Protein AF-A0A830C872-F1 (afdb_monomer_lite)

Secondary structure (DSSP, 8-state):
-EEEE-TTT--EEEES-HHHHHHHHHHTTTS---GGGGGGTSTT--SSSPPSS---TTS----PPTTPPPPPTT--

Structure (mmCIF, N/CA/C/O backbone):
data_AF-A0A830C872-F1
#
_entry.id   AF-A0A830C872-F1
#
loop_
_atom_site.group_PDB
_atom_site.id
_atom_site.type_symbol
_atom_site.label_atom_id
_atom_site.label_alt_id
_atom_site.label_comp_id
_atom_site.label_asym_id
_atom_site.label_entity_id
_atom_site.label_seq_id
_atom_site.pdbx_PDB_ins_code
_atom_site.Cartn_x
_atom_site.Cartn_y
_atom_site.Cartn_z
_atom_site.occupancy
_atom_site.B_iso_or_equiv
_atom_site.auth_seq_id
_atom_site.auth_comp_id
_atom_site.auth_asym_id
_atom_site.auth_atom_id
_atom_site.pdbx_PDB_model_num
ATOM 1 N N . MET A 1 1 ? 4.975 1.029 11.986 1.00 79.31 1 MET A N 1
ATOM 2 C CA . MET A 1 1 ? 4.940 1.460 10.573 1.00 79.31 1 MET A CA 1
ATOM 3 C C . MET A 1 1 ? 4.244 0.367 9.791 1.00 79.31 1 MET A C 1
ATOM 5 O O . MET A 1 1 ? 4.579 -0.788 10.015 1.00 79.31 1 MET A O 1
ATOM 9 N N . TYR A 1 2 ? 3.264 0.712 8.958 1.00 88.50 2 TYR A N 1
ATOM 10 C CA . TYR A 1 2 ? 2.520 -0.259 8.157 1.00 88.50 2 TYR A CA 1
ATOM 11 C C . TYR A 1 2 ? 2.925 -0.110 6.696 1.00 88.50 2 TYR A C 1
ATOM 13 O O . TYR A 1 2 ? 2.976 1.008 6.182 1.00 88.50 2 TYR A O 1
ATOM 21 N N . THR A 1 3 ? 3.231 -1.222 6.040 1.00 91.44 3 THR A N 1
ATOM 22 C CA . THR A 1 3 ? 3.703 -1.228 4.655 1.00 91.44 3 THR A CA 1
ATOM 23 C C . THR A 1 3 ? 3.023 -2.329 3.877 1.00 91.44 3 THR A C 1
ATOM 25 O O . THR A 1 3 ? 2.865 -3.435 4.382 1.00 91.44 3 THR A O 1
ATOM 28 N N . VAL A 1 4 ? 2.691 -2.058 2.623 1.00 90.94 4 VAL A N 1
ATOM 29 C CA . VAL A 1 4 ? 2.180 -3.066 1.692 1.00 90.94 4 VAL A CA 1
ATOM 30 C C . VAL A 1 4 ? 3.047 -3.090 0.441 1.00 90.94 4 VAL A C 1
ATOM 32 O O . VAL A 1 4 ? 3.575 -2.060 0.018 1.00 90.94 4 VAL A O 1
ATOM 3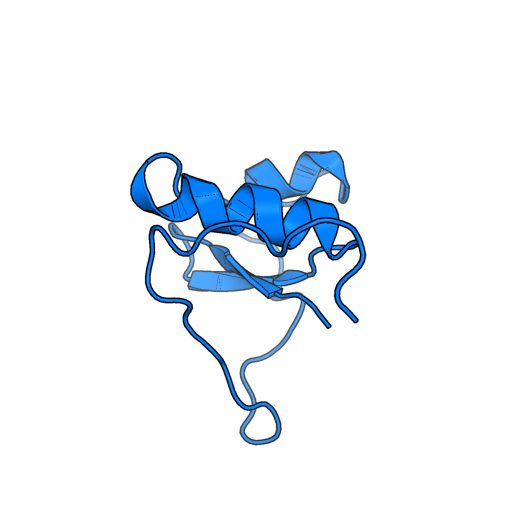5 N N . ARG A 1 5 ? 3.219 -4.271 -0.150 1.00 92.12 5 ARG A N 1
ATOM 36 C CA . ARG A 1 5 ? 3.965 -4.436 -1.396 1.00 92.12 5 ARG A CA 1
ATOM 37 C C . ARG A 1 5 ? 3.013 -4.364 -2.584 1.00 92.12 5 ARG A C 1
ATOM 39 O O . ARG A 1 5 ? 2.022 -5.085 -2.620 1.00 92.12 5 ARG A O 1
ATOM 46 N N . CYS A 1 6 ? 3.333 -3.533 -3.572 1.00 93.69 6 CYS A N 1
ATOM 47 C CA . CYS A 1 6 ? 2.603 -3.485 -4.836 1.00 93.69 6 CYS A CA 1
ATOM 48 C C . CYS A 1 6 ? 2.767 -4.794 -5.620 1.00 93.69 6 CYS A C 1
ATOM 50 O O . CYS A 1 6 ? 3.890 -5.224 -5.879 1.00 93.69 6 CYS A O 1
ATOM 52 N N . SER A 1 7 ? 1.668 -5.388 -6.078 1.00 93.94 7 SER A N 1
ATOM 53 C CA . SER A 1 7 ? 1.681 -6.636 -6.853 1.00 93.94 7 SER A CA 1
ATOM 54 C C . SER A 1 7 ? 2.161 -6.467 -8.302 1.00 93.94 7 SER A C 1
ATOM 56 O O . SER A 1 7 ? 2.420 -7.462 -8.969 1.00 93.94 7 SER A O 1
ATOM 58 N N . LYS A 1 8 ? 2.299 -5.226 -8.800 1.00 95.19 8 LYS A N 1
ATOM 59 C CA . LYS A 1 8 ? 2.817 -4.925 -10.153 1.00 95.19 8 LYS A CA 1
ATOM 60 C C . LYS A 1 8 ? 4.322 -4.670 -10.166 1.00 95.19 8 LYS A C 1
ATOM 62 O O . LYS A 1 8 ? 5.042 -5.302 -10.926 1.00 95.19 8 LYS A O 1
ATOM 67 N N . CYS A 1 9 ? 4.793 -3.724 -9.351 1.00 94.88 9 CYS A N 1
ATOM 68 C CA . CYS A 1 9 ? 6.191 -3.273 -9.371 1.00 94.88 9 CYS A CA 1
ATOM 69 C C . CYS A 1 9 ? 7.018 -3.744 -8.171 1.00 94.88 9 CYS A C 1
ATOM 71 O O . CYS A 1 9 ? 8.199 -3.425 -8.090 1.00 94.88 9 CYS A O 1
ATOM 73 N N . LEU A 1 10 ? 6.407 -4.465 -7.223 1.00 91.25 10 LEU A N 1
ATOM 74 C CA . LEU A 1 10 ? 7.045 -4.998 -6.015 1.00 91.25 10 LEU A CA 1
ATOM 75 C C . LEU A 1 10 ? 7.622 -3.941 -5.053 1.00 91.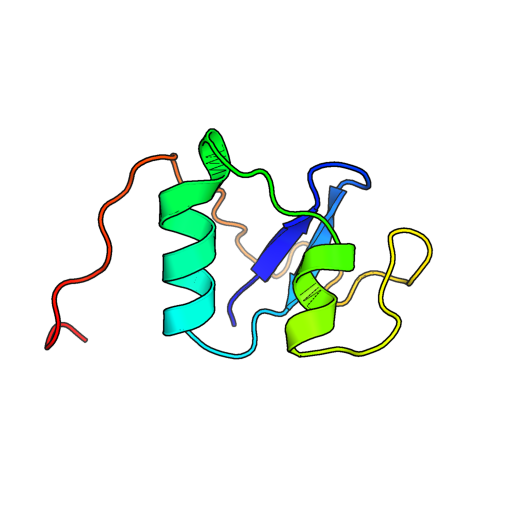25 10 LEU A C 1
ATOM 77 O O . LEU A 1 10 ? 8.239 -4.307 -4.055 1.00 91.25 10 LEU A O 1
ATOM 81 N N . LYS A 1 11 ? 7.383 -2.645 -5.298 1.00 91.31 11 LYS A N 1
ATOM 82 C CA . LYS A 1 11 ? 7.762 -1.555 -4.388 1.00 91.31 11 LYS A CA 1
ATOM 83 C C . LYS A 1 11 ? 6.871 -1.549 -3.145 1.00 91.31 11 LYS A C 1
ATOM 85 O O . LYS A 1 11 ? 5.672 -1.835 -3.225 1.00 91.31 11 LYS A O 1
ATOM 90 N N . TRP A 1 12 ? 7.461 -1.192 -2.010 1.00 90.88 12 TRP A N 1
ATOM 91 C CA . TRP A 1 12 ? 6.756 -1.023 -0.744 1.00 90.88 12 TRP A CA 1
ATOM 92 C C . TRP A 1 12 ? 6.173 0.384 -0.631 1.00 90.88 12 TRP A C 1
ATOM 94 O O . TRP A 1 12 ? 6.856 1.372 -0.913 1.00 90.88 12 TRP A O 1
ATOM 104 N N . ARG A 1 13 ? 4.907 0.451 -0.214 1.00 93.00 13 ARG A N 1
ATOM 105 C CA . ARG A 1 13 ? 4.166 1.690 0.029 1.00 93.00 13 ARG A CA 1
ATOM 106 C C . ARG A 1 13 ? 3.784 1.814 1.495 1.00 93.00 13 ARG A C 1
ATOM 108 O O . ARG A 1 13 ? 3.419 0.813 2.119 1.00 93.00 13 ARG A O 1
ATOM 115 N N . LEU A 1 14 ? 3.866 3.028 2.033 1.00 92.50 14 LEU A N 1
ATOM 116 C CA . LEU A 1 14 ? 3.441 3.331 3.398 1.00 92.50 14 LEU A CA 1
ATOM 117 C C . LEU A 1 14 ? 1.919 3.409 3.475 1.00 92.50 14 LEU A C 1
ATOM 119 O O . LEU A 1 14 ? 1.268 4.067 2.663 1.00 92.50 14 LEU A O 1
ATOM 123 N N . ILE A 1 15 ? 1.361 2.759 4.495 1.00 93.06 15 ILE A N 1
ATOM 124 C CA . ILE A 1 15 ? -0.058 2.851 4.825 1.00 93.06 15 ILE A CA 1
ATOM 125 C C . ILE A 1 15 ? -0.221 3.774 6.041 1.00 93.06 15 ILE A C 1
ATOM 127 O O . ILE A 1 15 ? 0.414 3.529 7.072 1.00 93.06 15 ILE A O 1
ATOM 131 N N . PRO A 1 16 ? -1.056 4.828 5.955 1.00 93.81 16 PRO A N 1
ATOM 132 C CA . PRO A 1 16 ? -1.090 5.890 6.962 1.00 93.81 16 PRO A CA 1
ATOM 133 C C . PRO A 1 16 ? -1.689 5.453 8.305 1.00 93.81 16 PRO A C 1
ATOM 135 O O . PRO A 1 16 ? -1.364 6.040 9.334 1.00 93.81 16 PRO A O 1
ATOM 138 N N . THR A 1 17 ? -2.558 4.437 8.318 1.00 92.44 17 THR A N 1
ATOM 139 C CA . THR A 1 17 ? -3.266 3.988 9.526 1.00 92.44 17 THR A CA 1
ATOM 140 C C . THR A 1 17 ? -3.312 2.466 9.634 1.00 92.44 17 THR A C 1
ATOM 142 O O . THR A 1 17 ? -3.243 1.750 8.631 1.00 92.44 17 THR A O 1
ATOM 145 N N . LYS A 1 18 ? -3.457 1.960 10.866 1.00 89.31 18 LYS A N 1
ATOM 146 C CA . LYS A 1 18 ? -3.605 0.520 11.130 1.00 89.31 18 LYS A CA 1
ATOM 147 C C . LYS A 1 18 ? -4.859 -0.030 10.454 1.00 89.31 18 LYS A C 1
ATOM 149 O O . LYS A 1 18 ? -4.821 -1.089 9.842 1.00 89.31 18 LYS A O 1
ATOM 154 N N . GLU A 1 19 ? -5.955 0.715 10.522 1.00 90.75 19 GLU A N 1
ATOM 155 C CA . GLU A 1 19 ? -7.260 0.327 9.994 1.00 90.75 19 GLU A CA 1
ATOM 156 C C . GLU A 1 19 ? -7.201 0.144 8.477 1.00 90.75 19 GLU A C 1
ATOM 158 O O . GLU A 1 19 ? -7.713 -0.844 7.952 1.00 90.75 19 GLU A O 1
ATOM 163 N N . LYS A 1 20 ? -6.525 1.056 7.765 1.00 92.44 20 LYS A N 1
ATOM 164 C CA . LYS A 1 20 ? -6.344 0.937 6.315 1.00 92.44 20 LYS A CA 1
ATOM 165 C C . LYS A 1 20 ? -5.445 -0.249 5.966 1.00 92.44 20 LYS A C 1
ATOM 167 O O . LYS A 1 20 ? -5.713 -0.951 4.995 1.00 92.44 20 LYS A O 1
ATOM 172 N N . TYR A 1 21 ? -4.417 -0.507 6.776 1.00 91.69 21 TYR A N 1
ATOM 173 C CA . TYR A 1 21 ? -3.540 -1.663 6.597 1.00 91.69 21 TYR A CA 1
ATOM 174 C C . TYR A 1 21 ? -4.306 -2.980 6.752 1.00 91.69 21 TYR A C 1
ATOM 176 O O . TYR A 1 21 ? -4.212 -3.850 5.890 1.00 91.69 21 TYR A O 1
ATOM 184 N N . GLU A 1 22 ? -5.120 -3.106 7.801 1.00 89.94 22 GLU A N 1
ATOM 185 C CA . GLU A 1 22 ? -5.942 -4.295 8.035 1.00 89.94 22 GLU A CA 1
ATOM 186 C C . GLU A 1 22 ? -7.008 -4.495 6.946 1.00 89.94 22 GLU A C 1
ATOM 188 O O . GLU A 1 22 ? -7.231 -5.630 6.528 1.00 89.94 22 GLU A O 1
ATOM 193 N N . GLN A 1 23 ? -7.622 -3.418 6.439 1.00 89.12 23 GLN A N 1
ATOM 194 C CA . GLN A 1 23 ? -8.558 -3.475 5.306 1.00 89.12 23 GLN A CA 1
ATOM 195 C C . GLN A 1 23 ? -7.907 -4.029 4.036 1.00 89.12 23 GLN A C 1
ATOM 197 O O . GLN A 1 23 ? -8.489 -4.891 3.380 1.00 89.12 23 GLN A O 1
ATOM 202 N N . ILE A 1 24 ? -6.710 -3.539 3.695 1.00 91.25 24 ILE A N 1
ATOM 203 C CA . ILE A 1 24 ? -5.959 -4.010 2.525 1.00 91.25 24 ILE A CA 1
ATOM 204 C C . ILE A 1 24 ? -5.558 -5.472 2.727 1.00 91.25 24 ILE A C 1
ATOM 206 O O . ILE A 1 24 ? -5.783 -6.298 1.850 1.00 91.25 24 ILE A O 1
ATOM 210 N N . ARG A 1 25 ? -5.008 -5.810 3.898 1.00 88.94 25 ARG A N 1
ATOM 211 C CA . ARG A 1 25 ? -4.540 -7.164 4.209 1.00 88.94 25 ARG A CA 1
ATOM 212 C C . ARG A 1 25 ? -5.648 -8.211 4.150 1.00 88.94 25 ARG A C 1
ATOM 214 O O . ARG A 1 25 ? -5.411 -9.305 3.653 1.00 88.94 25 ARG A O 1
ATOM 221 N N . GLU A 1 26 ? -6.833 -7.896 4.664 1.00 86.62 26 GLU A N 1
ATOM 222 C CA . GLU A 1 26 ? -7.967 -8.827 4.674 1.00 86.62 26 GLU A CA 1
ATOM 223 C C . GLU A 1 26 ? -8.372 -9.259 3.259 1.00 86.62 26 GLU A C 1
ATOM 225 O O . GLU A 1 26 ? -8.791 -10.397 3.067 1.00 86.62 26 GLU A O 1
ATOM 230 N N . ARG A 1 27 ? -8.208 -8.368 2.276 1.00 88.00 27 ARG A N 1
ATOM 231 C CA . ARG A 1 27 ? -8.641 -8.580 0.891 1.00 88.00 27 ARG A CA 1
ATOM 232 C C . ARG A 1 27 ? -7.501 -8.860 -0.076 1.00 88.00 27 ARG A C 1
ATOM 234 O O . ARG A 1 27 ? -7.775 -9.066 -1.244 1.00 88.00 27 ARG A O 1
ATOM 241 N N . ILE A 1 28 ? -6.245 -8.885 0.368 1.00 88.62 28 ILE A N 1
ATOM 242 C CA . ILE A 1 28 ? -5.080 -8.839 -0.534 1.00 88.62 28 ILE A CA 1
ATOM 243 C C . ILE A 1 28 ? -4.973 -10.024 -1.512 1.00 88.62 28 ILE A C 1
ATOM 245 O O . ILE A 1 28 ? -4.345 -9.888 -2.561 1.00 88.62 28 ILE A O 1
ATOM 249 N N . ASP A 1 29 ? -5.593 -11.159 -1.183 1.00 85.94 29 ASP A N 1
ATOM 250 C CA . ASP A 1 29 ? -5.695 -12.334 -2.060 1.00 85.94 29 ASP A CA 1
ATOM 251 C C . ASP A 1 29 ? -6.727 -12.168 -3.178 1.00 85.94 29 ASP A C 1
ATOM 253 O O . ASP A 1 29 ? -6.533 -12.666 -4.285 1.00 85.94 29 ASP A O 1
ATOM 257 N N . GLU A 1 30 ? -7.828 -11.476 -2.887 1.00 89.50 30 GLU A N 1
ATOM 258 C CA . GLU A 1 30 ? -8.934 -11.236 -3.820 1.00 89.50 30 GLU A CA 1
ATOM 259 C C . GLU A 1 30 ? -8.713 -9.941 -4.615 1.00 89.50 30 GLU A C 1
ATOM 261 O O . GLU A 1 30 ? -9.016 -9.859 -5.804 1.00 89.50 30 GLU A O 1
ATOM 266 N N . GLU A 1 31 ? -8.145 -8.934 -3.954 1.00 91.50 31 GLU A N 1
ATOM 267 C CA . GLU A 1 31 ? -7.895 -7.584 -4.439 1.00 91.50 31 GLU A CA 1
ATOM 268 C C . GLU A 1 31 ? -6.415 -7.220 -4.199 1.00 91.50 31 GLU A C 1
ATOM 270 O O . GLU A 1 31 ? -6.060 -6.607 -3.185 1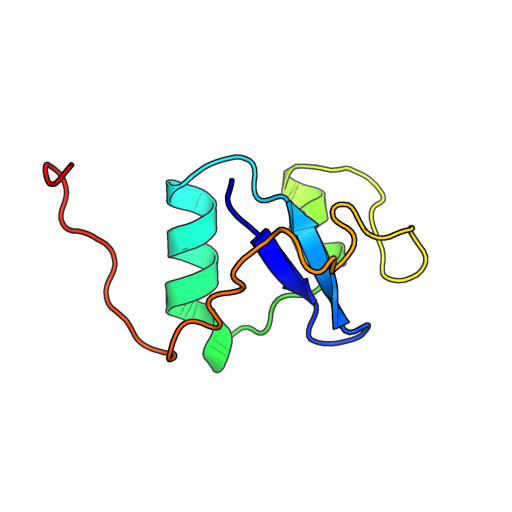.00 91.50 31 GLU A O 1
ATOM 275 N N . PRO A 1 32 ? -5.515 -7.613 -5.123 1.00 92.88 32 PRO A N 1
ATOM 276 C CA . PRO A 1 32 ? -4.096 -7.315 -5.014 1.00 92.88 32 PRO A CA 1
ATOM 277 C C . PRO A 1 32 ? -3.841 -5.812 -4.915 1.00 92.88 32 PRO A C 1
ATOM 279 O O . PRO A 1 32 ? -4.389 -5.009 -5.672 1.00 92.88 32 PRO A O 1
ATOM 282 N N . PHE A 1 33 ? -2.933 -5.421 -4.024 1.00 94.25 33 PHE A N 1
ATOM 283 C CA . PHE A 1 33 ? -2.590 -4.016 -3.870 1.00 94.25 33 PHE A CA 1
ATOM 284 C C . PHE A 1 33 ? -1.778 -3.493 -5.067 1.00 94.25 33 PHE A C 1
ATOM 286 O O . PHE A 1 33 ? -0.772 -4.084 -5.476 1.00 94.25 33 PHE A O 1
ATOM 293 N N . HIS A 1 34 ? -2.162 -2.328 -5.588 1.00 96.50 34 HIS A N 1
ATOM 294 C CA . HIS A 1 34 ? -1.427 -1.606 -6.624 1.00 96.50 34 HIS A CA 1
ATOM 295 C C . HIS A 1 34 ? -1.054 -0.204 -6.142 1.00 96.50 34 HIS A C 1
ATOM 297 O O . HIS A 1 34 ? -1.758 0.372 -5.318 1.00 96.50 34 HIS A O 1
ATOM 303 N N . CYS A 1 35 ? 0.031 0.379 -6.669 1.00 96.06 35 CYS A N 1
ATOM 304 C CA . CYS A 1 35 ? 0.430 1.741 -6.298 1.00 96.06 35 CYS A CA 1
ATOM 305 C C . CYS A 1 35 ? -0.722 2.729 -6.491 1.00 96.06 35 CYS A C 1
ATOM 307 O O . CYS A 1 35 ? -0.931 3.583 -5.644 1.00 96.06 35 CYS A O 1
ATOM 309 N N . GLU A 1 36 ? -1.523 2.575 -7.546 1.00 95.81 36 GLU A N 1
ATOM 310 C CA . GLU A 1 36 ? -2.667 3.450 -7.796 1.00 95.81 36 GLU A CA 1
ATOM 311 C C . GLU A 1 36 ? -3.735 3.388 -6.690 1.00 95.81 36 GLU A C 1
ATOM 313 O O . GLU A 1 36 ? -4.438 4.373 -6.484 1.00 95.81 36 GLU A O 1
ATOM 318 N N . SER A 1 37 ? -3.831 2.287 -5.937 1.00 94.75 37 SER A N 1
ATOM 319 C CA . SER A 1 37 ? -4.725 2.174 -4.776 1.00 94.75 37 SER A CA 1
ATOM 320 C C . SER A 1 37 ? -4.303 3.110 -3.633 1.00 94.75 37 SER A C 1
ATOM 322 O O . SER A 1 37 ? -5.143 3.538 -2.848 1.00 94.75 37 SER A O 1
ATOM 324 N N . ALA A 1 38 ? -3.025 3.512 -3.563 1.00 94.81 38 ALA 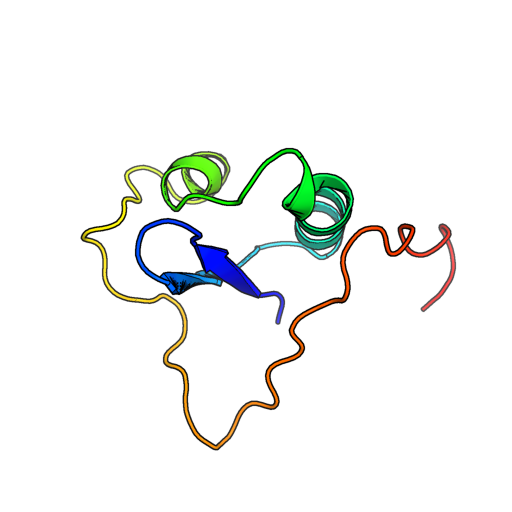A N 1
ATOM 325 C CA . ALA A 1 38 ? -2.558 4.525 -2.613 1.00 94.81 38 ALA A CA 1
ATOM 326 C C . ALA A 1 38 ? -3.004 5.953 -2.956 1.00 94.81 38 ALA A C 1
ATOM 328 O O . ALA A 1 38 ? -2.849 6.848 -2.126 1.00 94.81 38 ALA A O 1
ATOM 329 N N . ARG A 1 39 ? -3.622 6.188 -4.124 1.00 94.94 39 ARG A N 1
ATOM 330 C CA . ARG A 1 39 ? -4.164 7.510 -4.491 1.00 94.94 39 ARG A CA 1
ATOM 331 C C . ARG A 1 39 ? -5.257 8.007 -3.548 1.00 94.94 39 ARG A C 1
ATOM 333 O O . ARG A 1 39 ? -5.531 9.202 -3.534 1.00 94.94 39 ARG A O 1
ATOM 340 N N . GLU A 1 40 ? -5.834 7.118 -2.741 1.00 93.38 40 GLU A N 1
ATOM 341 C CA . GLU A 1 40 ? -6.731 7.478 -1.641 1.00 93.38 40 GLU A CA 1
ATOM 342 C C . GLU A 1 40 ? -6.066 8.381 -0.583 1.00 93.38 40 GLU A C 1
ATOM 344 O O . GLU A 1 40 ? -6.762 9.169 0.053 1.00 93.38 40 GLU A O 1
ATOM 349 N N . TRP A 1 41 ? -4.742 8.295 -0.390 1.00 93.44 41 TRP A N 1
ATOM 350 C CA . TRP A 1 41 ? -4.005 9.113 0.590 1.00 93.44 41 TRP A CA 1
ATOM 351 C C . TRP A 1 41 ? -2.780 9.843 0.023 1.00 93.44 41 TRP A C 1
ATOM 353 O O . TRP A 1 41 ? -2.337 10.823 0.618 1.00 93.44 41 TRP A O 1
ATOM 363 N N . GLN A 1 42 ? -2.244 9.420 -1.122 1.00 91.31 42 GLN A N 1
ATOM 364 C CA . GLN A 1 42 ? -1.128 10.070 -1.806 1.00 91.31 42 GLN A CA 1
ATOM 365 C C . GLN A 1 42 ? -1.492 10.319 -3.269 1.00 91.31 42 GLN A C 1
ATOM 367 O O . GLN A 1 42 ? -1.388 9.440 -4.124 1.00 91.31 42 GLN A O 1
ATOM 372 N N . GLN A 1 43 ? -1.943 11.537 -3.567 1.00 90.25 43 GLN A N 1
ATOM 373 C CA . GLN A 1 43 ? -2.369 11.903 -4.917 1.00 90.25 43 GLN A CA 1
ATOM 374 C C . GLN A 1 43 ? -1.215 11.747 -5.923 1.00 90.25 43 GLN A C 1
ATOM 376 O O . GLN A 1 43 ? -0.068 12.063 -5.621 1.00 90.25 43 GLN A O 1
ATOM 381 N N . ASN A 1 44 ? -1.543 11.278 -7.130 1.00 91.38 44 ASN A N 1
ATOM 382 C CA . ASN A 1 44 ? -0.633 11.055 -8.268 1.00 91.38 44 ASN A CA 1
ATOM 383 C C . ASN A 1 44 ? 0.358 9.888 -8.167 1.00 91.38 44 ASN A C 1
ATOM 385 O O . ASN A 1 44 ? 1.073 9.648 -9.134 1.00 91.38 44 ASN A O 1
ATOM 389 N N . ILE A 1 45 ? 0.356 9.110 -7.084 1.00 94.19 45 ILE A N 1
ATOM 390 C CA . ILE A 1 45 ? 1.242 7.947 -6.978 1.00 94.19 45 ILE A CA 1
ATOM 391 C C . ILE A 1 45 ? 0.950 6.887 -8.060 1.00 94.19 45 ILE A C 1
ATOM 393 O O . ILE A 1 45 ? -0.202 6.625 -8.445 1.00 94.19 45 ILE A O 1
ATOM 397 N N . CYS A 1 46 ? 2.019 6.272 -8.552 1.00 95.25 46 CYS A N 1
ATOM 398 C CA . CYS A 1 46 ? 2.042 5.233 -9.566 1.00 95.25 46 CYS A CA 1
ATOM 399 C C . CYS A 1 46 ? 3.229 4.269 -9.361 1.00 95.25 46 CYS A C 1
ATOM 401 O O . CYS A 1 46 ? 3.940 4.281 -8.347 1.00 95.25 46 CYS A O 1
ATOM 403 N N . CYS A 1 47 ? 3.396 3.339 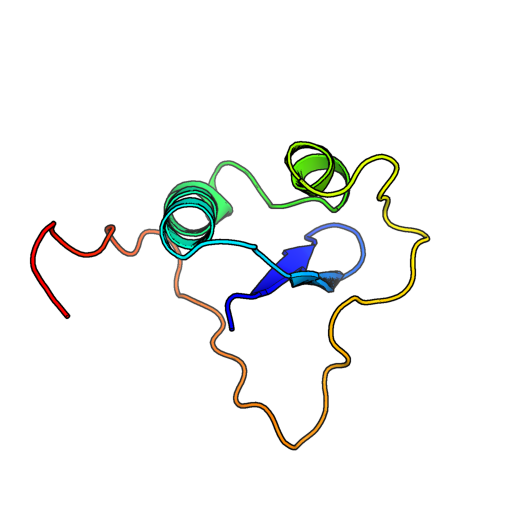-10.301 1.00 95.81 47 CYS A N 1
ATOM 404 C CA . CYS A 1 47 ? 4.479 2.360 -10.253 1.00 95.81 47 CYS A CA 1
ATOM 405 C C . CYS A 1 47 ? 5.856 2.953 -10.580 1.00 95.81 47 CYS A C 1
ATOM 407 O O . CYS A 1 47 ? 6.849 2.343 -10.179 1.00 95.81 47 CYS A O 1
ATOM 409 N N . ASP A 1 48 ? 5.923 4.114 -11.234 1.00 94.19 48 ASP A N 1
ATOM 410 C CA . ASP A 1 48 ? 7.185 4.763 -11.611 1.00 94.19 48 ASP A CA 1
ATOM 411 C C . ASP A 1 48 ? 7.804 5.546 -10.450 1.00 94.19 48 ASP A C 1
ATOM 413 O O . ASP A 1 48 ? 9.026 5.634 -10.365 1.00 94.19 48 ASP A O 1
ATOM 417 N N . ASP A 1 49 ? 6.993 5.997 -9.489 1.00 92.12 49 ASP A N 1
ATOM 418 C CA . ASP A 1 49 ? 7.486 6.668 -8.286 1.00 92.12 49 ASP A CA 1
ATOM 419 C C . ASP A 1 49 ? 8.443 5.776 -7.482 1.00 92.12 49 ASP A C 1
ATOM 421 O O . ASP A 1 49 ? 8.246 4.554 -7.368 1.00 92.12 49 ASP A O 1
ATOM 425 N N . GLU A 1 50 ? 9.461 6.400 -6.888 1.00 89.12 50 GLU A N 1
ATOM 426 C CA . GLU A 1 50 ? 10.421 5.766 -5.974 1.00 89.12 50 GLU A CA 1
ATOM 427 C C . GLU A 1 50 ? 9.725 5.085 -4.793 1.00 89.12 50 GLU A C 1
ATOM 429 O O . GLU A 1 50 ? 8.595 5.424 -4.457 1.00 89.12 50 GLU A O 1
ATOM 434 N N . PHE A 1 51 ? 10.372 4.090 -4.183 1.00 80.44 51 PHE A N 1
ATOM 435 C CA . PHE A 1 51 ? 9.812 3.372 -3.031 1.00 80.44 51 PHE A CA 1
ATOM 436 C C . PHE A 1 51 ? 9.660 4.302 -1.816 1.00 80.44 51 PHE A C 1
ATOM 438 O O . PHE A 1 51 ? 10.547 5.101 -1.526 1.00 80.44 51 PHE A O 1
ATOM 445 N N . ASP A 1 52 ? 8.569 4.154 -1.056 1.00 78.50 52 ASP A N 1
ATOM 446 C CA . ASP A 1 52 ? 8.382 4.945 0.173 1.00 78.50 52 ASP A CA 1
ATOM 447 C C . ASP A 1 52 ? 9.310 4.436 1.286 1.00 78.50 52 ASP A C 1
ATOM 449 O O . ASP A 1 52 ? 9.781 5.193 2.132 1.00 78.50 52 ASP A O 1
ATOM 453 N N . VAL A 1 53 ? 9.575 3.126 1.279 1.00 79.94 53 VAL A N 1
ATOM 454 C CA . VAL A 1 53 ? 10.488 2.454 2.203 1.00 79.94 53 VAL A CA 1
ATOM 455 C C . VAL A 1 53 ? 11.415 1.559 1.400 1.00 79.94 53 VAL A C 1
ATOM 457 O O . VAL A 1 53 ? 10.962 0.693 0.646 1.00 79.94 53 VAL A O 1
ATOM 460 N N . LYS A 1 54 ? 12.725 1.759 1.566 1.00 73.38 54 LYS A N 1
ATOM 461 C CA . LYS A 1 54 ? 13.718 0.857 0.990 1.00 73.38 54 LYS A CA 1
ATOM 462 C C . LYS A 1 54 ? 13.721 -0.429 1.797 1.00 73.38 54 LYS A C 1
ATOM 464 O O . LYS A 1 54 ? 13.792 -0.383 3.021 1.00 73.38 54 LYS A O 1
ATOM 469 N N . GLN A 1 55 ? 13.689 -1.566 1.116 1.00 66.50 55 GLN A N 1
ATOM 470 C CA . GLN A 1 55 ? 13.994 -2.830 1.765 1.00 66.50 55 GLN A CA 1
ATOM 471 C C . GLN A 1 55 ? 15.474 -2.803 2.176 1.00 66.50 55 GLN A C 1
ATOM 473 O O . GLN A 1 55 ? 16.349 -2.892 1.317 1.00 66.50 55 GLN A O 1
ATOM 478 N N . ASP A 1 56 ? 15.744 -2.582 3.462 1.00 73.50 56 ASP A N 1
ATOM 479 C CA . ASP A 1 56 ? 17.076 -2.632 4.063 1.00 73.50 56 ASP A CA 1
ATOM 480 C C . ASP A 1 56 ? 17.150 -3.741 5.126 1.00 73.50 56 ASP A C 1
ATOM 482 O O . ASP A 1 56 ? 16.128 -4.293 5.551 1.00 73.50 56 ASP A O 1
ATOM 486 N N . ASP A 1 57 ? 18.370 -4.086 5.540 1.00 65.56 57 ASP A N 1
ATOM 487 C CA . ASP A 1 57 ? 18.628 -5.171 6.499 1.00 65.56 57 ASP A CA 1
ATOM 488 C C . ASP A 1 57 ? 18.225 -4.812 7.944 1.00 65.56 57 ASP A C 1
ATOM 490 O O . ASP A 1 57 ? 18.343 -5.634 8.854 1.00 65.56 57 ASP A O 1
ATOM 494 N N . ASN A 1 58 ? 17.728 -3.592 8.173 1.00 71.06 58 ASN A N 1
ATOM 495 C CA . ASN A 1 58 ? 17.334 -3.109 9.495 1.00 71.06 58 ASN A CA 1
ATOM 496 C C . ASN A 1 58 ? 15.867 -3.420 9.826 1.00 71.06 58 ASN A C 1
ATOM 498 O O . ASN A 1 58 ? 15.473 -3.373 10.995 1.00 71.06 58 ASN A O 1
ATOM 502 N N . LEU A 1 59 ? 15.047 -3.737 8.819 1.00 68.12 59 LEU A N 1
ATOM 503 C CA . LEU A 1 59 ? 13.621 -4.009 8.980 1.00 68.12 59 LEU A CA 1
ATOM 504 C C . LEU A 1 59 ? 13.322 -5.506 8.835 1.00 68.12 59 LEU A C 1
ATOM 506 O O . LEU A 1 59 ? 13.678 -6.151 7.852 1.00 68.12 59 LEU A O 1
ATOM 510 N N . ARG A 1 60 ? 12.602 -6.072 9.814 1.00 65.06 60 ARG A N 1
ATOM 511 C CA . ARG A 1 60 ? 12.006 -7.408 9.670 1.00 65.06 60 ARG A CA 1
ATOM 512 C C . ARG A 1 60 ? 10.701 -7.279 8.898 1.00 65.06 60 ARG A C 1
ATOM 514 O O . ARG A 1 60 ? 9.721 -6.747 9.413 1.00 65.06 60 ARG A O 1
ATOM 521 N N . TRP A 1 61 ? 10.701 -7.785 7.674 1.00 68.75 61 TRP A N 1
ATOM 522 C CA . TRP A 1 61 ? 9.543 -7.764 6.789 1.00 68.75 61 TRP A CA 1
ATOM 523 C C . TRP A 1 61 ? 8.622 -8.939 7.110 1.00 68.75 61 TRP A C 1
ATOM 525 O O . TRP A 1 61 ? 8.995 -10.097 6.930 1.00 68.75 61 TRP A O 1
ATOM 535 N N . ALA A 1 62 ? 7.414 -8.646 7.582 1.00 64.50 62 ALA A N 1
ATOM 536 C CA . ALA A 1 62 ? 6.355 -9.639 7.669 1.00 64.50 62 ALA A CA 1
ATOM 537 C C . ALA A 1 62 ? 5.591 -9.641 6.340 1.00 64.50 62 ALA A C 1
ATOM 539 O O . ALA A 1 62 ? 4.988 -8.641 5.959 1.00 64.50 62 ALA A O 1
ATOM 540 N N . MET A 1 63 ? 5.634 -10.758 5.616 1.00 64.50 63 MET A N 1
ATOM 541 C CA . MET A 1 63 ? 4.644 -11.038 4.579 1.00 64.50 63 MET A CA 1
ATOM 542 C C . MET A 1 63 ? 3.509 -11.778 5.271 1.00 64.50 63 MET A C 1
ATOM 544 O O . MET A 1 63 ? 3.671 -12.933 5.664 1.00 64.50 63 MET A O 1
ATOM 548 N N . ASP A 1 64 ? 2.404 -11.075 5.505 1.00 59.00 64 ASP A N 1
ATOM 549 C CA . ASP A 1 64 ? 1.238 -11.670 6.144 1.00 59.00 64 ASP A CA 1
ATOM 550 C C . ASP A 1 64 ? 0.725 -12.851 5.309 1.00 59.00 64 ASP A C 1
ATOM 552 O O . ASP A 1 64 ? 0.634 -12.774 4.081 1.00 59.00 64 ASP A O 1
ATOM 556 N N . LYS A 1 65 ? 0.394 -13.960 5.985 1.00 61.88 65 LYS A N 1
ATOM 557 C CA . LYS A 1 65 ? -0.359 -15.042 5.350 1.00 61.88 65 LYS A CA 1
ATOM 558 C C . LYS A 1 65 ? -1.730 -14.467 4.991 1.00 61.88 65 LYS A C 1
ATOM 560 O O . LYS A 1 65 ? -2.329 -13.788 5.829 1.00 61.88 65 LYS A O 1
ATOM 565 N N . PRO A 1 66 ? -2.236 -14.705 3.785 1.00 59.00 66 PRO A N 1
ATOM 566 C CA . PRO A 1 66 ? -3.534 -14.172 3.444 1.00 59.00 66 PRO A CA 1
ATOM 567 C C . PRO A 1 66 ? -4.675 -14.795 4.257 1.00 59.00 66 PRO A C 1
ATOM 569 O O . PRO A 1 66 ? -4.514 -15.838 4.898 1.00 59.00 66 PRO A O 1
ATOM 572 N N . SER A 1 67 ? -5.817 -14.100 4.256 1.00 59.25 67 SER A N 1
ATOM 573 C CA . SER A 1 67 ? -7.034 -14.450 5.006 1.00 59.25 67 SER A CA 1
ATOM 574 C C . SER A 1 67 ? -6.886 -14.439 6.537 1.00 59.25 67 SER A C 1
ATOM 576 O O . SER A 1 67 ? -7.648 -15.108 7.237 1.00 59.25 67 SER A O 1
ATOM 578 N N . ILE A 1 68 ? -5.930 -13.682 7.093 1.00 69.00 68 ILE A N 1
ATOM 579 C CA . ILE A 1 68 ? -5.873 -13.435 8.544 1.00 69.00 68 ILE A CA 1
ATOM 580 C C . ILE A 1 68 ? -6.997 -12.453 8.927 1.00 69.00 68 ILE A C 1
ATOM 582 O O . ILE A 1 68 ? -7.000 -11.328 8.416 1.00 69.00 68 ILE A O 1
ATOM 586 N N . PRO A 1 69 ? -7.914 -12.826 9.845 1.00 67.38 69 PRO A N 1
ATOM 587 C CA . PRO A 1 69 ? -8.977 -11.938 10.312 1.00 67.38 69 PRO A CA 1
ATOM 588 C C . PRO A 1 69 ? -8.427 -10.633 10.899 1.00 67.38 69 PRO A C 1
ATOM 590 O O . PRO A 1 69 ? -7.321 -10.596 11.451 1.00 67.38 69 PRO A O 1
ATOM 593 N N . ARG A 1 70 ? -9.208 -9.551 10.815 1.00 70.31 70 ARG A N 1
ATOM 594 C CA . ARG A 1 70 ? -8.865 -8.290 11.489 1.00 70.31 70 ARG A CA 1
ATOM 595 C C . ARG A 1 70 ? -8.768 -8.486 12.999 1.00 70.31 70 ARG A C 1
ATOM 597 O O . ARG A 1 70 ? -9.452 -9.338 13.572 1.00 70.31 70 ARG A O 1
ATOM 604 N N . THR A 1 71 ? -7.936 -7.671 13.642 1.00 75.56 71 THR A N 1
ATOM 605 C CA . THR A 1 71 ? -7.842 -7.673 15.103 1.00 75.56 71 THR A CA 1
ATOM 606 C C . THR A 1 71 ? -9.204 -7.266 15.681 1.00 75.56 71 THR A C 1
ATOM 608 O O . THR A 1 71 ? -9.742 -6.237 15.264 1.00 75.56 71 THR A O 1
ATOM 611 N N . PRO A 1 72 ? -9.786 -8.025 16.627 1.00 79.94 72 PRO A N 1
ATOM 612 C CA . PRO A 1 72 ? -11.018 -7.616 17.290 1.00 79.94 72 PRO A CA 1
ATOM 613 C C . PRO A 1 72 ? -10.881 -6.233 17.932 1.00 79.94 72 PRO A C 1
ATOM 615 O O . PRO A 1 72 ? -9.839 -5.888 18.497 1.00 79.94 72 PRO A O 1
ATOM 618 N N . THR A 1 73 ? -11.949 -5.441 17.871 1.00 75.25 73 THR A N 1
ATOM 619 C CA . THR A 1 73 ? -11.987 -4.114 18.492 1.00 75.25 73 THR A CA 1
ATOM 620 C C . THR A 1 73 ? -11.727 -4.230 19.999 1.00 75.25 73 THR A C 1
ATOM 622 O O . THR A 1 73 ? -12.436 -4.956 20.691 1.00 75.25 73 THR A O 1
ATOM 625 N N . GLY A 1 74 ? -10.716 -3.515 20.511 1.00 74.75 74 GLY A N 1
ATOM 626 C CA . GLY A 1 74 ? -10.362 -3.491 21.940 1.00 74.75 74 GLY A CA 1
ATOM 627 C C . GLY A 1 74 ? -9.131 -4.314 22.344 1.00 74.75 74 GLY A C 1
ATOM 628 O O . GLY A 1 74 ? -8.762 -4.289 23.514 1.00 74.75 74 GLY A O 1
ATOM 629 N N . TRP A 1 75 ? -8.472 -5.009 21.412 1.00 64.25 75 TRP A N 1
ATOM 630 C CA . TRP A 1 75 ? -7.156 -5.621 21.642 1.00 64.25 75 TRP A CA 1
ATOM 631 C C . TRP A 1 75 ? -6.019 -4.650 21.267 1.00 64.25 75 TRP A C 1
ATOM 633 O O . TRP A 1 75 ? -5.964 -4.178 20.126 1.00 64.25 75 TRP A O 1
ATOM 643 N N . GLN A 1 76 ? -5.111 -4.373 22.215 1.00 57.62 76 GLN A N 1
ATOM 644 C CA . GLN A 1 76 ? -3.848 -3.645 22.011 1.00 57.62 76 GLN A CA 1
ATOM 645 C C . GLN A 1 76 ? -2.652 -4.487 22.440 1.00 57.62 76 GLN A C 1
ATOM 647 O O . GLN A 1 76 ? -2.738 -5.114 23.517 1.00 57.62 76 GLN A O 1
#

Organism: NCBI:txid374723

Int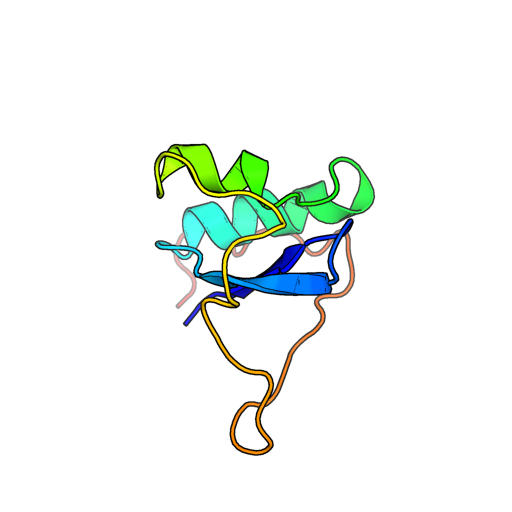erPro domains:
  IPR011124 Zinc finger, CW-type [PF07496] (2-49)
  IPR011124 Zinc finger, CW-type [PS51050] (1-55)

pLDDT: mean 84.02, std 11.82, range [57.62, 96.5]

Foldseek 3Di:
DAWDAAPPQRAIDDDPDPVVSQVCQQCCVVPPDAQVVCCVPDNPTHSVDDHPDDPDPVDDDDPDDGNDHDDPPPDD

Sequence (76 aa):
MYTVRCSKCLKWRLIPTKEKYEQIRERIDEEPFHCESAREWQQNICCDDEFDVKQDDNLRWAMDKPSIPRTPTGWQ

Radius of gyration: 12.64 Å; chains: 1; bounding box: 31×27×34 Å